Protein AF-A0A358XK28-F1 (afdb_monomer_lite)

Secondary structure (DSSP, 8-state):
--SPPPP---TT-S-GGGGS--------EEE-TTS-EEE-SSSHHHHHHHHHH-TTTHHHHH-HHHHHHHHHHHTTT--SHHHHHHHHHHH-

Sequence (92 aa):
MENIPAFHTEDYMTSSKNFRSIIFFELGRYSIPMGPTKDFSLTWENVRDKLVQDESFGGQVKRKTALKEFIEPVLQDSKDDLEKAVRLYTYF

pLDDT: mean 89.21, std 3.48, range [76.25, 94.62]

Radius of gyration: 21.86 Å; chains: 1; bounding box: 32×51×52 Å

Structure (mmCIF, N/CA/C/O backbone):
data_AF-A0A358XK28-F1
#
_entry.id   AF-A0A358XK28-F1
#
loop_
_atom_site.group_PDB
_atom_site.id
_atom_site.type_symbol
_atom_site.label_atom_id
_atom_site.label_alt_id
_atom_site.label_comp_id
_atom_site.label_asym_id
_atom_site.label_entity_id
_atom_site.label_seq_id
_atom_site.pdbx_PDB_ins_code
_atom_site.Cartn_x
_atom_site.Cartn_y
_atom_site.Cartn_z
_atom_site.occupancy
_atom_site.B_iso_or_equiv
_atom_site.auth_seq_id
_atom_site.auth_comp_id
_atom_site.auth_asym_id
_atom_site.auth_atom_id
_atom_site.pdbx_PDB_model_num
ATOM 1 N N . MET A 1 1 ? 14.681 -14.714 -18.527 1.00 76.25 1 MET A N 1
ATOM 2 C CA . MET A 1 1 ? 13.828 -15.917 -18.623 1.00 76.25 1 MET A CA 1
ATOM 3 C C . MET A 1 1 ? 14.562 -16.904 -19.509 1.00 76.25 1 MET A C 1
ATOM 5 O O . MET A 1 1 ? 14.468 -16.794 -20.721 1.00 76.25 1 MET A O 1
ATOM 9 N N . GLU A 1 2 ? 15.340 -17.801 -18.916 1.00 86.31 2 GLU A N 1
ATOM 10 C CA . GLU A 1 2 ? 16.068 -18.847 -19.640 1.00 86.31 2 GLU A CA 1
ATOM 11 C C . GLU A 1 2 ? 15.882 -20.164 -18.887 1.00 86.31 2 GLU A C 1
ATOM 13 O O . GLU A 1 2 ? 15.813 -20.149 -17.659 1.00 86.31 2 GLU A O 1
ATOM 18 N N . ASN A 1 3 ? 15.764 -21.277 -19.618 1.00 91.00 3 ASN A N 1
ATOM 19 C CA . ASN A 1 3 ? 15.622 -22.631 -19.064 1.00 91.00 3 ASN A CA 1
ATOM 20 C C . ASN A 1 3 ? 14.500 -22.784 -18.015 1.00 91.00 3 ASN A C 1
ATOM 22 O O . ASN A 1 3 ? 14.677 -23.448 -16.996 1.00 91.00 3 ASN A O 1
ATOM 26 N N . ILE A 1 4 ? 13.338 -22.165 -18.248 1.00 88.31 4 ILE A N 1
ATOM 27 C CA . ILE A 1 4 ? 12.189 -22.270 -17.336 1.00 88.31 4 ILE A CA 1
ATOM 28 C C . ILE A 1 4 ? 11.540 -23.650 -17.510 1.00 88.31 4 ILE A C 1
ATOM 30 O O . ILE A 1 4 ? 11.150 -23.982 -18.634 1.00 88.31 4 ILE A O 1
ATOM 34 N N . PRO A 1 5 ? 11.402 -24.453 -16.440 1.00 89.69 5 PRO A N 1
ATOM 35 C CA . PRO A 1 5 ? 10.764 -25.759 -16.525 1.00 89.69 5 PRO A CA 1
ATOM 36 C C . PRO A 1 5 ? 9.263 -25.635 -16.813 1.00 89.69 5 PRO A C 1
ATOM 38 O O . PRO A 1 5 ? 8.640 -24.598 -16.569 1.00 89.69 5 PRO A O 1
ATOM 41 N N . ALA A 1 6 ? 8.665 -26.717 -17.314 1.00 90.19 6 ALA A N 1
ATOM 42 C CA . ALA A 1 6 ? 7.219 -26.790 -17.464 1.00 90.19 6 ALA A CA 1
ATOM 43 C C . ALA A 1 6 ? 6.536 -26.626 -16.096 1.00 90.19 6 ALA A C 1
ATOM 45 O O . ALA A 1 6 ? 6.955 -27.206 -15.096 1.00 90.19 6 ALA A O 1
ATOM 46 N N . PHE A 1 7 ? 5.484 -25.813 -16.052 1.00 90.75 7 PHE A N 1
ATOM 47 C CA . PHE A 1 7 ? 4.698 -25.626 -14.839 1.00 90.75 7 PHE A CA 1
ATOM 48 C C . PHE A 1 7 ? 3.807 -26.849 -14.583 1.00 90.75 7 PHE A C 1
ATOM 50 O O . PHE A 1 7 ? 3.068 -27.266 -15.477 1.00 90.75 7 PHE A O 1
ATOM 57 N N . HIS A 1 8 ? 3.815 -27.358 -13.350 1.00 90.75 8 HIS A N 1
ATOM 58 C CA . HIS A 1 8 ? 2.964 -28.458 -12.899 1.00 90.75 8 HIS A CA 1
ATOM 59 C C . HIS A 1 8 ? 2.023 -27.988 -11.785 1.00 90.75 8 HIS A C 1
ATOM 61 O O . HIS A 1 8 ? 2.399 -27.187 -10.933 1.00 90.75 8 HIS A O 1
ATOM 67 N N . THR A 1 9 ? 0.777 -28.459 -11.819 1.00 88.38 9 THR A N 1
ATOM 68 C CA . THR A 1 9 ? -0.221 -28.184 -10.779 1.00 88.38 9 THR A CA 1
ATOM 69 C C . THR A 1 9 ? -0.051 -29.135 -9.595 1.00 88.38 9 THR A C 1
ATOM 71 O O . THR A 1 9 ? 0.242 -30.308 -9.799 1.00 88.38 9 THR A O 1
ATOM 74 N N . GLU A 1 10 ? -0.285 -28.638 -8.382 1.00 89.31 10 GLU A N 1
ATOM 75 C CA . GLU A 1 10 ? -0.175 -29.364 -7.110 1.00 89.31 10 GLU A CA 1
ATOM 76 C C . GLU A 1 10 ? -1.494 -29.238 -6.336 1.00 89.31 10 GLU A C 1
ATOM 78 O O . GLU A 1 10 ? -2.172 -28.214 -6.440 1.00 89.31 10 GLU A O 1
ATOM 83 N N . ASP A 1 11 ? -1.839 -30.249 -5.538 1.00 89.75 11 ASP A N 1
ATOM 84 C CA . ASP A 1 11 ? -3.179 -30.401 -4.947 1.00 89.75 11 ASP A CA 1
ATOM 85 C C . ASP A 1 11 ? -3.592 -29.270 -3.987 1.00 89.75 11 ASP A C 1
ATOM 87 O O . ASP A 1 11 ? -4.776 -28.962 -3.867 1.00 89.75 11 ASP A O 1
ATOM 91 N N . TYR A 1 12 ? -2.632 -28.619 -3.323 1.00 88.81 12 TYR A N 1
ATOM 92 C CA . TYR A 1 12 ? -2.894 -27.583 -2.313 1.00 88.81 12 TYR A CA 1
ATOM 93 C C . TYR A 1 12 ? -2.458 -26.176 -2.742 1.00 88.81 12 TYR A C 1
ATOM 95 O O . TYR A 1 12 ? -2.275 -25.293 -1.900 1.00 88.81 12 TYR A O 1
ATOM 103 N N . MET A 1 13 ? -2.280 -25.929 -4.045 1.00 90.31 13 MET A N 1
ATOM 104 C CA . MET A 1 13 ? -1.914 -24.590 -4.511 1.00 90.31 13 MET A CA 1
ATOM 105 C C . MET A 1 13 ? -3.087 -23.612 -4.423 1.00 90.31 13 MET A C 1
ATOM 107 O O . MET A 1 13 ? -4.197 -23.897 -4.860 1.00 90.31 13 MET A O 1
ATOM 111 N N . THR A 1 14 ? -2.825 -22.407 -3.915 1.00 88.12 14 THR A N 1
ATOM 112 C CA . THR A 1 14 ? -3.849 -21.354 -3.808 1.00 88.12 14 THR A CA 1
ATOM 113 C C . THR A 1 14 ? -4.299 -20.841 -5.176 1.00 88.12 14 THR A C 1
ATOM 115 O O . THR A 1 14 ? -5.481 -20.603 -5.402 1.00 88.12 14 THR A O 1
ATOM 118 N N . SER A 1 15 ? -3.357 -20.660 -6.105 1.00 88.62 15 SER A N 1
ATOM 119 C CA . SER A 1 15 ? -3.626 -20.299 -7.498 1.00 88.62 15 SER A CA 1
ATOM 120 C C . SER A 1 15 ? -2.419 -20.601 -8.371 1.00 88.62 15 SER A C 1
ATOM 122 O O . SER A 1 15 ? -1.325 -20.100 -8.114 1.00 88.62 15 SER A O 1
ATOM 124 N N . SER A 1 16 ? -2.621 -21.334 -9.467 1.00 87.75 16 SER A N 1
ATOM 125 C CA . SER A 1 16 ? -1.560 -21.667 -10.427 1.00 87.75 16 SER A CA 1
ATOM 126 C C . SER A 1 16 ? -0.856 -20.440 -11.008 1.00 87.75 16 SER A C 1
ATOM 128 O O . SER A 1 16 ? 0.299 -20.520 -11.416 1.00 87.75 16 SER A O 1
ATOM 130 N N . LYS A 1 17 ? -1.541 -19.291 -11.064 1.00 87.38 17 LYS A N 1
ATOM 131 C CA . LYS A 1 17 ? -0.973 -18.039 -11.579 1.00 87.38 17 LYS A CA 1
ATOM 132 C C . LYS A 1 17 ? 0.186 -17.534 -10.715 1.00 87.38 17 LYS A C 1
ATOM 134 O O . LYS A 1 17 ? 1.124 -16.972 -11.266 1.00 87.38 17 LYS A O 1
ATOM 139 N N . ASN A 1 18 ? 0.142 -17.769 -9.404 1.00 86.25 18 ASN A N 1
ATOM 140 C CA . ASN A 1 18 ? 1.159 -17.294 -8.458 1.00 86.25 18 ASN A CA 1
ATOM 141 C C . ASN A 1 18 ? 2.503 -18.017 -8.614 1.00 86.25 18 ASN A C 1
ATOM 143 O O . ASN A 1 18 ? 3.530 -17.506 -8.183 1.00 86.25 18 ASN A O 1
ATOM 147 N N . PHE A 1 19 ? 2.490 -19.197 -9.233 1.00 87.25 19 PHE A N 1
ATOM 148 C CA . PHE A 1 19 ? 3.645 -20.087 -9.337 1.00 87.25 19 PHE A CA 1
ATOM 149 C C . PHE A 1 19 ? 4.214 -20.163 -10.758 1.00 87.25 19 PHE A C 1
ATOM 151 O O . PHE A 1 19 ? 5.221 -20.826 -10.998 1.00 87.25 19 PHE A O 1
ATOM 158 N N . ARG A 1 20 ? 3.585 -19.482 -11.721 1.00 88.94 20 ARG A N 1
ATOM 159 C CA . ARG A 1 20 ? 4.113 -19.362 -13.081 1.00 88.94 20 ARG A CA 1
ATOM 160 C C . ARG A 1 20 ? 5.084 -18.192 -13.146 1.00 88.94 20 ARG A C 1
ATOM 162 O O . ARG A 1 20 ? 4.782 -17.104 -12.666 1.00 88.94 20 ARG A O 1
ATOM 169 N N . SER A 1 21 ? 6.226 -18.393 -13.799 1.00 88.00 21 SER A N 1
ATOM 170 C CA . SER A 1 21 ? 7.130 -17.292 -14.133 1.00 88.00 21 SER A CA 1
ATOM 171 C C . SER A 1 21 ? 6.441 -16.344 -15.116 1.00 88.00 21 SER A C 1
ATOM 173 O O . SER A 1 21 ? 6.063 -16.748 -16.215 1.00 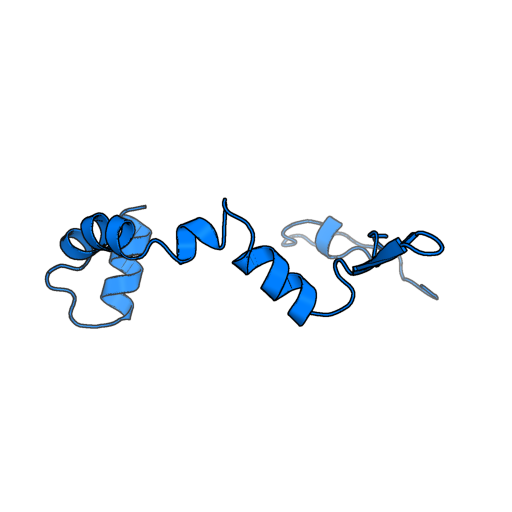88.00 21 SER A O 1
ATOM 175 N N . ILE A 1 22 ? 6.263 -15.083 -14.723 1.00 87.44 22 ILE A N 1
ATOM 176 C CA . ILE A 1 22 ? 5.591 -14.054 -15.524 1.00 87.44 22 ILE A CA 1
ATOM 177 C C . ILE A 1 22 ? 6.449 -12.787 -15.493 1.00 87.44 22 ILE A C 1
ATOM 179 O O . ILE A 1 22 ? 6.991 -12.429 -14.450 1.00 87.44 22 ILE A O 1
ATOM 183 N N . ILE A 1 23 ? 6.565 -12.106 -16.634 1.00 86.94 23 ILE A N 1
ATOM 184 C CA . ILE A 1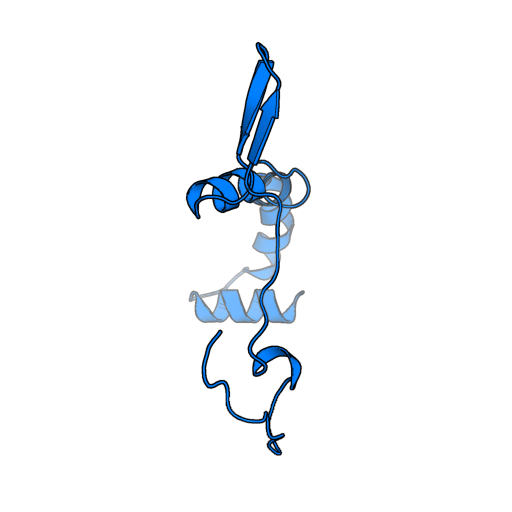 23 ? 7.084 -10.737 -16.704 1.00 86.94 23 ILE A CA 1
ATOM 185 C C . ILE A 1 23 ? 5.891 -9.808 -16.903 1.00 86.94 23 ILE A C 1
ATOM 187 O O . ILE A 1 23 ? 5.103 -9.996 -17.831 1.00 86.94 23 ILE A O 1
ATOM 191 N N . PHE A 1 24 ? 5.780 -8.803 -16.041 1.00 87.19 24 PHE A N 1
ATOM 192 C CA . PHE A 1 24 ? 4.868 -7.684 -16.222 1.00 87.19 24 PHE A CA 1
ATOM 193 C C . PHE A 1 24 ? 5.669 -6.463 -16.647 1.00 87.19 24 PHE A C 1
ATOM 195 O O . PHE A 1 24 ? 6.745 -6.200 -16.113 1.00 87.19 24 PHE A O 1
ATOM 202 N N . PHE A 1 25 ? 5.129 -5.720 -17.605 1.00 87.88 25 PHE A N 1
ATOM 203 C CA . PHE A 1 25 ? 5.653 -4.414 -17.965 1.00 87.88 25 PHE A CA 1
ATOM 204 C C . PHE A 1 25 ? 4.757 -3.356 -17.342 1.00 87.88 25 PHE A C 1
ATOM 206 O O . PHE A 1 25 ? 3.541 -3.372 -17.531 1.00 87.88 25 PHE A O 1
ATOM 213 N N . GLU A 1 26 ? 5.367 -2.430 -16.619 1.00 86.31 26 GLU A N 1
ATOM 214 C CA . GLU A 1 26 ? 4.710 -1.232 -16.122 1.00 86.31 26 GLU A CA 1
ATOM 215 C C . GLU A 1 26 ? 5.475 0.008 -16.582 1.00 86.31 26 GLU A C 1
ATOM 217 O O 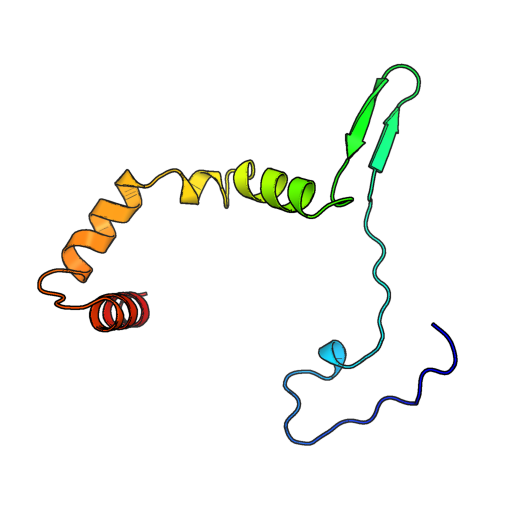. GLU A 1 26 ? 6.676 -0.037 -16.864 1.00 86.31 26 GLU A O 1
ATOM 222 N N . LEU A 1 27 ? 4.768 1.133 -16.687 1.00 88.81 27 LEU A N 1
ATOM 223 C CA . LEU A 1 27 ? 5.395 2.397 -17.043 1.00 88.81 27 LEU A CA 1
ATOM 224 C C . LEU A 1 27 ? 6.260 2.875 -15.873 1.00 88.81 27 LEU A C 1
ATOM 226 O O . LEU A 1 27 ? 5.737 3.327 -14.857 1.00 88.81 27 LEU A O 1
ATOM 230 N N . GLY A 1 28 ? 7.581 2.813 -16.034 1.00 88.50 28 GLY A N 1
ATOM 231 C CA . GLY A 1 28 ? 8.518 3.293 -15.018 1.00 88.50 28 GLY A CA 1
ATOM 232 C C . GLY A 1 28 ? 8.652 4.819 -14.988 1.00 88.50 28 GLY A C 1
ATOM 233 O O . GLY A 1 28 ? 8.663 5.420 -13.915 1.00 88.50 28 GLY A O 1
ATOM 234 N N . ARG A 1 29 ? 8.734 5.455 -16.163 1.00 89.88 29 ARG A N 1
ATOM 235 C CA . ARG A 1 29 ? 8.990 6.894 -16.324 1.00 89.88 29 ARG A CA 1
ATOM 236 C C . ARG A 1 29 ? 8.466 7.396 -17.663 1.00 89.88 29 ARG A C 1
ATOM 238 O O . ARG A 1 29 ? 8.546 6.680 -18.658 1.00 89.88 29 ARG A O 1
ATOM 245 N N . TYR A 1 30 ? 8.034 8.652 -17.709 1.00 91.88 30 TYR A N 1
ATOM 246 C CA . TYR A 1 30 ? 8.008 9.415 -18.959 1.00 91.88 30 TYR A CA 1
ATOM 247 C C . TYR A 1 30 ? 8.734 10.752 -18.782 1.00 91.88 30 TYR A C 1
ATOM 249 O O . TYR A 1 30 ? 8.786 11.306 -17.682 1.00 91.88 30 TYR A O 1
ATOM 257 N N . SER A 1 31 ? 9.297 11.269 -19.873 1.00 94.31 31 SER A N 1
ATOM 258 C CA . SER A 1 31 ? 9.977 12.563 -19.909 1.00 94.31 31 SER A CA 1
ATOM 259 C C . SER A 1 31 ? 9.524 13.335 -21.142 1.00 94.31 31 SER A C 1
ATOM 261 O O . SER A 1 31 ? 9.505 12.788 -22.245 1.00 94.31 31 SER A O 1
ATOM 263 N N . ILE A 1 32 ? 9.109 14.584 -20.940 1.00 94.25 32 ILE A N 1
ATOM 264 C CA . ILE A 1 32 ? 8.690 15.483 -22.019 1.00 94.25 32 ILE A CA 1
ATOM 265 C C . ILE A 1 32 ? 9.893 16.365 -22.386 1.00 94.25 32 ILE A C 1
ATOM 267 O O . ILE A 1 32 ? 10.501 16.935 -21.477 1.00 94.25 32 ILE A O 1
ATOM 271 N N . PRO A 1 33 ? 10.250 16.523 -23.677 1.00 93.50 33 PRO A N 1
ATOM 272 C CA . PRO A 1 33 ? 11.322 17.430 -24.083 1.00 93.50 33 PRO A CA 1
ATOM 273 C C . PRO A 1 33 ? 11.072 18.854 -23.575 1.00 93.50 33 PRO A C 1
ATOM 275 O O . PRO A 1 33 ? 9.983 19.390 -23.760 1.00 93.50 33 PRO A O 1
ATOM 278 N N . MET A 1 34 ? 12.076 19.457 -22.931 1.00 91.56 34 MET A N 1
ATOM 279 C CA . MET A 1 34 ? 11.966 20.768 -22.262 1.00 91.56 34 MET A CA 1
ATOM 280 C C . MET A 1 34 ? 10.854 20.848 -21.195 1.00 91.56 34 MET A C 1
ATOM 282 O O . MET A 1 34 ? 10.425 21.939 -20.825 1.00 91.56 34 MET A O 1
ATOM 286 N N . GLY A 1 35 ? 10.379 19.704 -20.699 1.00 89.69 35 GLY A N 1
ATOM 287 C CA . GLY A 1 35 ? 9.267 19.595 -19.765 1.00 89.69 35 GLY A CA 1
ATOM 288 C C . GLY A 1 35 ? 9.584 18.713 -18.553 1.00 89.69 35 GLY A C 1
ATOM 289 O O . GLY A 1 35 ? 10.724 18.289 -18.347 1.00 89.69 35 GLY A O 1
ATOM 290 N N . PRO A 1 36 ? 8.575 18.443 -17.710 1.00 91.69 36 PRO A N 1
ATOM 291 C CA . PRO A 1 36 ? 8.765 17.658 -16.502 1.00 91.69 36 PRO A CA 1
ATOM 292 C C . PRO A 1 36 ? 9.048 16.184 -16.822 1.00 91.69 36 PRO A C 1
ATOM 294 O O . PRO A 1 36 ? 8.510 15.607 -17.771 1.00 91.69 36 PRO A O 1
ATOM 297 N N . THR A 1 37 ? 9.864 15.562 -15.972 1.00 90.88 37 THR A N 1
ATOM 298 C CA . THR A 1 37 ? 10.024 14.104 -15.910 1.00 90.88 37 THR A CA 1
ATOM 299 C C . THR A 1 37 ? 9.168 13.571 -14.772 1.00 90.88 37 THR A C 1
ATOM 301 O O . THR A 1 37 ? 9.140 14.168 -13.695 1.00 90.88 37 THR A O 1
ATOM 304 N N . LYS A 1 38 ? 8.462 12.464 -15.005 1.00 87.69 38 LYS A N 1
ATOM 305 C CA . LYS A 1 38 ? 7.645 11.809 -13.982 1.00 87.69 38 LYS A CA 1
ATOM 306 C C . LYS A 1 38 ? 8.064 10.360 -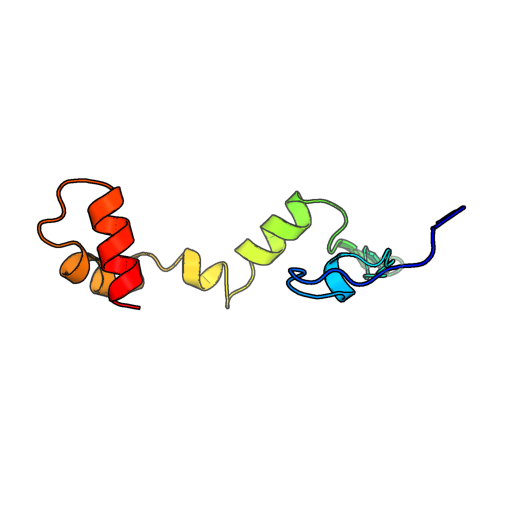13.807 1.00 87.69 38 LYS A C 1
ATOM 308 O O . LYS A 1 38 ? 7.966 9.570 -14.747 1.00 87.69 38 LYS A O 1
ATOM 313 N N . ASP A 1 39 ? 8.439 10.036 -12.575 1.00 88.50 39 ASP A N 1
ATOM 314 C CA . ASP A 1 39 ? 8.783 8.689 -12.131 1.00 88.50 39 ASP A CA 1
ATOM 315 C C . ASP A 1 39 ? 7.577 8.056 -11.449 1.00 88.50 39 ASP A C 1
ATOM 317 O O . ASP A 1 39 ? 6.852 8.707 -10.693 1.00 88.50 39 ASP A O 1
ATOM 321 N N . PHE A 1 40 ? 7.330 6.786 -11.754 1.00 85.12 40 PHE A N 1
ATOM 322 C CA . PHE A 1 40 ? 6.153 6.074 -11.279 1.00 85.12 40 PHE A CA 1
ATOM 323 C C . PHE A 1 40 ? 6.510 5.013 -10.244 1.00 85.12 40 PHE A C 1
ATOM 325 O O . PHE A 1 40 ? 6.097 5.138 -9.095 1.00 85.12 40 PHE A O 1
ATOM 332 N N . SER A 1 41 ? 7.196 3.954 -10.649 1.00 84.06 41 SER A N 1
ATOM 333 C CA . SER A 1 41 ? 7.407 2.765 -9.810 1.00 84.06 41 SER A CA 1
ATOM 334 C C . SER A 1 41 ? 8.861 2.295 -9.887 1.00 84.06 41 SER A C 1
ATOM 336 O O . SER A 1 41 ? 9.140 1.105 -9.860 1.00 84.06 41 SER A O 1
ATOM 338 N N . LEU A 1 42 ? 9.803 3.231 -10.051 1.00 83.56 42 LEU A N 1
ATOM 339 C CA . LEU A 1 42 ? 11.213 2.881 -10.236 1.00 83.56 42 LEU A CA 1
ATOM 340 C C . LEU A 1 42 ? 11.874 2.417 -8.936 1.00 83.56 42 LEU A C 1
ATOM 342 O O . LEU A 1 42 ? 12.796 1.608 -8.983 1.00 83.56 42 LEU A O 1
ATOM 346 N N . THR A 1 43 ? 11.409 2.919 -7.789 1.00 90.06 43 THR A N 1
ATOM 347 C CA . THR A 1 43 ? 11.892 2.515 -6.464 1.00 90.06 43 THR A CA 1
ATOM 348 C C . THR A 1 43 ? 10.739 2.274 -5.491 1.00 90.06 43 THR A C 1
ATOM 350 O O . THR A 1 43 ? 9.617 2.752 -5.691 1.00 90.06 43 THR A O 1
ATOM 353 N N . TRP A 1 44 ? 11.022 1.565 -4.396 1.00 90.56 44 TRP A N 1
ATOM 354 C CA . TRP A 1 44 ? 10.056 1.354 -3.314 1.00 90.56 44 TRP A CA 1
ATOM 355 C C . TRP A 1 44 ? 9.610 2.662 -2.660 1.00 90.56 44 TRP A C 1
ATOM 357 O O . TRP A 1 44 ? 8.449 2.789 -2.268 1.00 90.56 44 TRP A O 1
ATOM 367 N N . GLU A 1 45 ? 10.486 3.662 -2.594 1.00 91.19 45 GLU A N 1
ATOM 368 C CA . GLU A 1 45 ? 10.141 5.001 -2.122 1.00 91.19 45 GLU A CA 1
ATOM 369 C C . GLU A 1 45 ? 9.099 5.656 -3.034 1.00 91.19 45 GLU A C 1
ATOM 371 O O . GLU A 1 45 ? 8.136 6.221 -2.521 1.00 91.19 45 GLU A O 1
ATOM 376 N N . ASN A 1 46 ? 9.209 5.517 -4.365 1.00 89.44 46 ASN A N 1
ATOM 377 C CA . ASN A 1 46 ? 8.186 6.038 -5.283 1.00 89.44 46 ASN A CA 1
ATOM 378 C C . ASN A 1 46 ? 6.823 5.371 -5.054 1.00 89.44 46 ASN A C 1
ATOM 380 O O . ASN A 1 46 ? 5.794 6.050 -5.059 1.00 89.44 46 ASN A O 1
ATOM 384 N N . VAL A 1 47 ? 6.808 4.053 -4.829 1.00 89.81 47 VAL A N 1
ATOM 385 C CA . VAL A 1 47 ? 5.573 3.309 -4.534 1.00 89.81 47 VAL A CA 1
ATOM 386 C C . VAL A 1 47 ? 4.959 3.779 -3.216 1.00 89.81 47 VAL A C 1
ATOM 388 O O . VAL A 1 47 ? 3.765 4.079 -3.166 1.00 89.81 47 VAL A O 1
ATOM 391 N N . ARG A 1 48 ? 5.773 3.898 -2.160 1.00 91.19 48 ARG A N 1
ATOM 392 C CA . ARG A 1 48 ? 5.339 4.419 -0.858 1.00 91.19 48 ARG A CA 1
ATOM 393 C C . ARG A 1 48 ? 4.734 5.811 -1.006 1.00 91.19 48 ARG A C 1
ATOM 3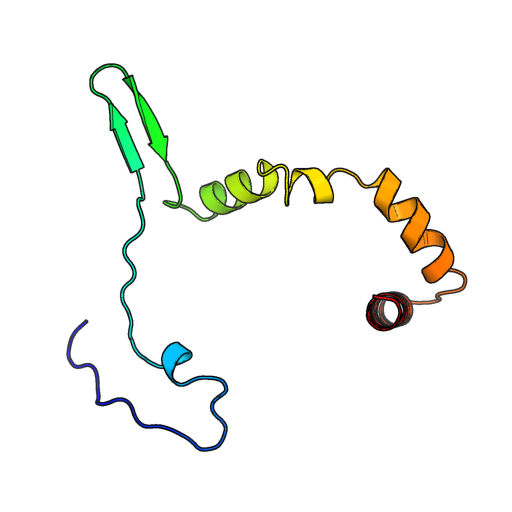95 O O . ARG A 1 48 ? 3.643 6.056 -0.500 1.00 91.19 48 ARG A O 1
ATOM 402 N N . ASP A 1 49 ? 5.430 6.712 -1.689 1.00 90.88 49 ASP A N 1
ATOM 403 C CA . ASP A 1 49 ? 5.005 8.103 -1.818 1.00 90.88 49 ASP A CA 1
ATOM 404 C C . ASP A 1 49 ? 3.688 8.207 -2.588 1.00 90.88 49 ASP A C 1
ATOM 406 O O . ASP A 1 49 ? 2.793 8.929 -2.151 1.00 90.88 49 ASP A O 1
ATOM 410 N N . LYS A 1 50 ? 3.509 7.411 -3.651 1.00 89.25 50 LYS A N 1
ATOM 411 C CA . LYS A 1 50 ? 2.218 7.291 -4.343 1.00 89.25 50 LYS A CA 1
ATOM 412 C C . LYS A 1 50 ? 1.097 6.846 -3.411 1.00 89.25 50 LYS A C 1
ATOM 414 O O . LYS A 1 50 ? 0.059 7.494 -3.388 1.00 89.25 50 LYS A O 1
ATOM 419 N N . LEU A 1 51 ? 1.294 5.779 -2.633 1.00 92.25 51 LEU A N 1
ATOM 420 C CA . LEU A 1 51 ? 0.268 5.286 -1.705 1.00 92.25 51 LEU A CA 1
ATOM 421 C C . LEU A 1 51 ? -0.091 6.338 -0.648 1.00 92.25 51 LEU A C 1
ATOM 423 O O . LEU A 1 51 ? -1.261 6.539 -0.342 1.00 92.25 51 LEU A O 1
ATOM 427 N N . VAL A 1 52 ? 0.906 7.039 -0.105 1.00 92.31 52 VAL A N 1
ATOM 428 C CA . VAL A 1 52 ? 0.709 8.081 0.917 1.00 92.31 52 VAL A CA 1
ATOM 429 C C . VAL A 1 52 ? 0.020 9.335 0.358 1.00 92.31 52 VAL A C 1
ATOM 431 O O . VAL A 1 52 ? -0.664 10.046 1.107 1.00 92.31 52 VAL A O 1
ATOM 434 N N . GLN A 1 53 ? 0.232 9.642 -0.921 1.00 92.25 53 GLN A N 1
ATOM 435 C CA . GLN A 1 53 ? -0.388 10.771 -1.622 1.00 92.25 53 GLN A CA 1
ATOM 436 C C . GLN A 1 53 ? -1.772 10.439 -2.184 1.00 92.25 53 GLN A C 1
ATOM 438 O O . GLN A 1 53 ? -2.552 11.354 -2.424 1.00 92.25 53 GLN A O 1
ATOM 443 N N . ASP A 1 54 ? -2.084 9.161 -2.387 1.00 93.00 54 ASP A N 1
ATOM 444 C CA . ASP A 1 54 ? -3.386 8.732 -2.878 1.00 93.00 54 ASP A CA 1
ATOM 445 C C . ASP A 1 54 ? -4.494 9.077 -1.869 1.00 93.00 54 ASP A C 1
ATOM 447 O O . ASP A 1 54 ? -4.442 8.689 -0.702 1.00 93.00 54 ASP A O 1
ATOM 451 N N . GLU A 1 55 ? -5.513 9.817 -2.303 1.00 93.12 55 GLU A N 1
ATOM 452 C CA . GLU A 1 55 ? -6.605 10.277 -1.432 1.00 93.12 55 GLU A CA 1
ATOM 453 C C . GLU A 1 55 ? -7.495 9.130 -0.923 1.00 93.12 55 GLU A C 1
ATOM 455 O O . GLU A 1 55 ? -8.046 9.196 0.183 1.00 93.12 55 GLU A O 1
ATOM 460 N N . SER A 1 56 ? -7.627 8.063 -1.716 1.00 92.94 56 SER A N 1
ATOM 461 C CA . SER A 1 56 ? -8.429 6.888 -1.367 1.00 92.94 56 SER A CA 1
ATOM 462 C C . SER A 1 56 ? -7.706 5.953 -0.398 1.00 92.94 56 SER A C 1
ATOM 464 O O . SER A 1 56 ? -8.359 5.226 0.346 1.00 92.94 56 SER A O 1
ATOM 466 N N . PHE A 1 57 ? -6.373 6.023 -0.346 1.00 92.56 57 PHE A N 1
ATOM 467 C CA . PHE A 1 57 ? -5.552 5.245 0.574 1.00 92.56 57 PHE A CA 1
ATOM 468 C C . PHE A 1 57 ? -4.869 6.125 1.629 1.00 92.56 57 PHE A C 1
ATOM 470 O O . PHE A 1 57 ? -5.321 6.200 2.773 1.00 92.56 57 PHE A O 1
ATOM 477 N N . GLY A 1 58 ? -3.793 6.825 1.269 1.00 92.44 58 GLY A N 1
AT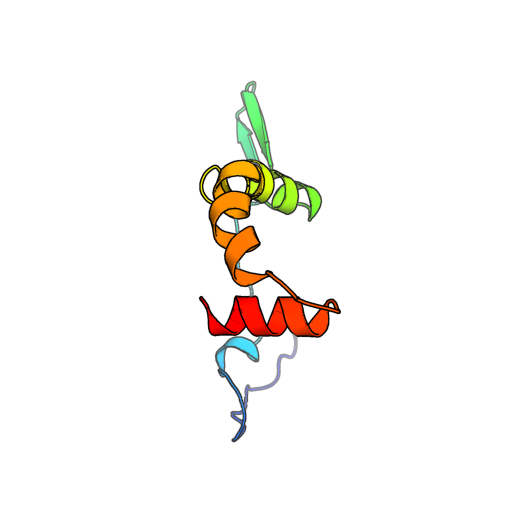OM 478 C CA . GLY A 1 58 ? -3.013 7.660 2.180 1.00 92.44 58 GLY A CA 1
ATOM 479 C C . GLY A 1 58 ? -3.820 8.792 2.812 1.00 92.44 58 GLY A C 1
ATOM 480 O O . GLY A 1 58 ? -3.632 9.094 3.994 1.00 92.44 58 GLY A O 1
ATOM 481 N N . GLY A 1 59 ? -4.759 9.376 2.066 1.00 91.38 59 GLY A N 1
ATOM 482 C CA . GLY A 1 59 ? -5.725 10.347 2.582 1.00 91.38 59 GLY A CA 1
ATOM 483 C C . GLY A 1 59 ? -6.580 9.767 3.711 1.00 91.38 59 GLY A C 1
ATOM 484 O O . GLY A 1 59 ? -6.708 10.393 4.764 1.00 91.38 59 GLY A O 1
ATOM 485 N N . GLN A 1 60 ? -7.090 8.542 3.551 1.00 88.56 60 GLN A N 1
ATOM 486 C CA . GLN A 1 60 ? -7.872 7.855 4.587 1.00 88.56 60 GLN A CA 1
ATOM 487 C C . GLN A 1 60 ? -7.012 7.482 5.799 1.00 88.56 60 GLN A C 1
ATOM 489 O O . GLN A 1 60 ? -7.400 7.760 6.932 1.00 88.56 60 GLN A O 1
ATOM 494 N N . VAL A 1 61 ? -5.800 6.959 5.581 1.00 87.50 61 VAL A N 1
ATOM 495 C CA . VAL A 1 61 ? -4.851 6.612 6.659 1.00 87.50 61 VAL A CA 1
ATOM 496 C C . VAL A 1 61 ? -4.494 7.832 7.523 1.00 87.50 61 VAL A C 1
ATOM 498 O O . VAL A 1 61 ? -4.301 7.715 8.737 1.00 87.50 61 VAL A O 1
ATOM 501 N N . LYS A 1 62 ? -4.422 9.029 6.927 1.00 86.69 62 LYS A N 1
ATOM 502 C CA . LYS A 1 62 ? -4.144 10.282 7.649 1.00 86.69 62 LYS A CA 1
ATOM 503 C C . LYS A 1 62 ? -5.330 10.775 8.488 1.00 86.69 62 LYS A C 1
ATOM 505 O O . LYS A 1 62 ? -5.103 11.472 9.479 1.00 86.69 62 LYS A O 1
ATOM 510 N N . ARG A 1 63 ? -6.574 10.409 8.155 1.00 86.31 63 ARG A N 1
ATOM 511 C CA . ARG A 1 63 ? -7.808 10.834 8.854 1.00 86.31 63 ARG A CA 1
ATOM 512 C C . ARG A 1 63 ? -8.041 10.048 10.151 1.00 86.31 63 ARG A C 1
ATOM 514 O O . ARG A 1 63 ? -9.068 9.406 10.347 1.00 86.31 63 ARG A O 1
ATOM 521 N N . LYS A 1 64 ? -7.085 10.141 11.080 1.00 80.25 64 LYS A N 1
ATOM 522 C CA . LYS A 1 64 ? -7.094 9.392 12.348 1.00 80.25 64 LYS A CA 1
ATOM 523 C C . LYS A 1 64 ? -8.311 9.687 13.227 1.00 80.25 64 LYS A C 1
ATOM 525 O O . LYS A 1 64 ? -8.760 8.792 13.927 1.00 80.25 64 LYS A O 1
ATOM 530 N N . THR A 1 65 ? -8.828 10.916 13.214 1.00 82.56 65 THR A N 1
ATOM 531 C CA . THR A 1 65 ? -9.929 11.329 14.100 1.00 82.56 65 THR A CA 1
ATOM 532 C C . THR A 1 65 ? -11.217 10.567 13.808 1.00 82.56 65 THR A C 1
ATOM 534 O O . THR A 1 65 ? -11.786 9.992 14.725 1.00 82.56 65 THR A O 1
ATOM 537 N N . ALA A 1 66 ? -11.608 10.469 12.533 1.00 80.56 66 ALA A N 1
ATOM 538 C CA . ALA A 1 66 ? -12.806 9.731 12.139 1.00 80.56 66 ALA A CA 1
ATOM 539 C C . ALA A 1 66 ? -12.701 8.251 12.527 1.00 80.56 66 ALA A C 1
ATOM 541 O O . ALA A 1 66 ? -13.635 7.687 13.074 1.00 80.56 66 ALA A O 1
ATOM 542 N N . LEU A 1 67 ? -11.538 7.631 12.307 1.00 82.06 67 LEU A N 1
ATOM 543 C CA . LEU A 1 67 ? -11.331 6.228 12.656 1.00 82.06 67 LEU A CA 1
ATOM 544 C C . LEU A 1 67 ? -11.372 5.985 14.176 1.00 82.06 67 LEU A C 1
ATOM 546 O O . LEU A 1 67 ? -11.907 4.972 14.618 1.00 82.06 67 LEU A O 1
ATOM 550 N N . LYS A 1 68 ? -10.824 6.905 14.979 1.00 85.12 68 LYS A N 1
ATOM 551 C CA . LYS A 1 68 ? -10.819 6.791 16.445 1.00 85.12 68 LYS A CA 1
ATOM 552 C C . LYS A 1 68 ? -12.224 6.742 17.034 1.00 85.12 68 LYS A C 1
ATOM 554 O O . LYS A 1 68 ? -12.466 5.895 17.882 1.00 85.12 68 LYS A O 1
ATOM 559 N N . GLU A 1 69 ? -13.142 7.570 16.538 1.00 86.44 69 GLU A N 1
ATOM 560 C CA . GLU A 1 69 ? -14.536 7.589 17.007 1.00 86.44 69 GLU A CA 1
ATOM 561 C C . GLU A 1 69 ? -15.232 6.225 16.840 1.00 86.44 69 GLU A C 1
ATOM 563 O O . GLU A 1 69 ? -16.046 5.846 17.678 1.00 86.44 69 GLU A O 1
ATOM 568 N N . PHE A 1 70 ? -14.871 5.452 15.807 1.00 83.75 70 PHE A N 1
ATOM 569 C CA . PHE A 1 70 ? -15.393 4.094 15.600 1.00 83.75 70 PHE A CA 1
ATOM 570 C C . PHE A 1 70 ? -14.633 3.020 16.386 1.00 83.75 70 PHE A C 1
ATOM 572 O O . PHE A 1 70 ? -15.231 2.041 16.825 1.00 83.75 70 PHE A O 1
ATOM 579 N N . ILE A 1 71 ? -13.317 3.173 16.549 1.00 89.44 71 ILE A N 1
ATOM 580 C CA . ILE A 1 71 ? -12.452 2.153 17.160 1.00 89.44 71 ILE A CA 1
ATOM 581 C C . ILE A 1 71 ? -12.488 2.198 18.692 1.00 89.44 71 ILE A C 1
ATOM 583 O O . ILE A 1 71 ? -12.435 1.146 19.329 1.00 89.44 71 ILE A O 1
ATOM 587 N N . GLU A 1 72 ? -12.561 3.383 19.300 1.00 90.81 72 GLU A N 1
ATOM 588 C CA . GLU A 1 72 ? -12.506 3.547 20.761 1.00 90.81 72 GLU A CA 1
ATOM 589 C C . GLU A 1 72 ? -13.597 2.747 21.503 1.00 90.81 72 GLU A C 1
ATOM 591 O O . GLU A 1 72 ? -13.245 2.050 22.459 1.00 90.81 72 GLU A O 1
ATOM 596 N N . PRO A 1 73 ? -14.868 2.721 21.050 1.00 90.75 73 PRO A N 1
ATOM 597 C CA . PRO A 1 73 ? -15.896 1.868 21.652 1.00 90.75 73 PRO A CA 1
ATOM 598 C C . PRO A 1 73 ? -15.617 0.364 21.499 1.00 90.75 73 PRO A C 1
ATOM 600 O O . PRO A 1 73 ? -15.896 -0.413 22.408 1.00 90.75 73 PRO A O 1
ATOM 603 N N . VAL A 1 74 ? -15.048 -0.065 20.366 1.00 91.31 74 VAL A N 1
ATOM 604 C CA . VAL A 1 74 ? -14.745 -1.486 20.089 1.00 91.31 74 VAL A CA 1
ATOM 605 C C . VAL A 1 74 ? -13.602 -1.989 20.974 1.00 91.31 74 VAL A C 1
ATOM 607 O O . VAL A 1 74 ? -13.597 -3.138 21.424 1.00 91.31 74 VAL A O 1
ATOM 610 N N . LEU A 1 75 ? -12.630 -1.118 21.246 1.00 92.56 75 LEU A N 1
ATOM 611 C CA . LEU A 1 75 ? -11.458 -1.434 22.056 1.00 92.56 75 LEU A CA 1
ATOM 612 C C . LEU A 1 75 ? -11.671 -1.229 23.559 1.00 92.56 75 LEU A C 1
ATOM 614 O O . LEU A 1 75 ? -10.736 -1.471 24.330 1.00 92.56 75 LEU A O 1
ATOM 618 N N . GLN A 1 76 ? -12.868 -0.829 23.989 1.00 87.94 76 GLN A N 1
ATOM 619 C CA . GLN A 1 76 ? -13.170 -0.634 25.401 1.00 87.94 76 GLN A CA 1
ATOM 620 C C . GLN A 1 76 ? -12.856 -1.907 26.211 1.00 87.94 76 GLN A C 1
ATOM 622 O O . GLN A 1 76 ? -13.184 -3.024 25.804 1.00 87.94 76 GLN A O 1
ATOM 627 N N . ASP A 1 77 ? -12.176 -1.734 27.346 1.00 86.81 77 ASP A N 1
ATOM 628 C CA . ASP A 1 77 ? -11.783 -2.798 28.283 1.00 86.81 77 ASP A CA 1
ATOM 629 C C . ASP A 1 77 ? -10.779 -3.839 27.748 1.00 86.81 77 ASP A C 1
ATOM 631 O O . ASP A 1 77 ? -10.545 -4.858 28.401 1.00 86.81 77 ASP A O 1
ATOM 635 N N . SER A 1 78 ? -10.148 -3.588 26.594 1.00 88.50 78 SER A N 1
ATOM 636 C CA . SER A 1 78 ? -9.103 -4.472 26.054 1.00 88.50 78 SER A CA 1
ATOM 637 C C . SER A 1 78 ? -7.821 -4.380 26.884 1.00 88.50 78 SER A C 1
ATOM 639 O O . SER A 1 78 ? -7.314 -3.281 27.130 1.00 88.50 78 SER A O 1
ATOM 641 N N . LYS A 1 79 ? -7.262 -5.524 27.281 1.00 88.44 79 LYS A N 1
ATOM 642 C CA . LYS A 1 79 ? -6.133 -5.590 28.225 1.00 88.44 79 LYS A CA 1
ATOM 643 C C . LYS A 1 79 ? -4.772 -5.657 27.545 1.00 88.44 79 LYS A C 1
ATOM 645 O O . LYS A 1 79 ? -3.805 -5.105 28.065 1.00 88.44 79 LYS A O 1
ATOM 650 N N . ASP A 1 80 ? -4.704 -6.304 26.388 1.00 93.38 80 ASP A N 1
ATOM 651 C CA . ASP A 1 80 ? -3.477 -6.484 25.615 1.00 93.38 80 ASP A CA 1
ATOM 652 C C . ASP A 1 80 ? -3.711 -6.276 24.111 1.00 93.38 80 ASP A C 1
ATOM 654 O O . ASP A 1 80 ? -4.836 -6.074 23.645 1.00 93.38 80 ASP A O 1
ATOM 658 N N . ASP A 1 81 ? -2.624 -6.253 23.343 1.00 94.19 81 ASP A N 1
ATOM 659 C CA . ASP A 1 81 ? -2.680 -5.943 21.914 1.00 94.19 81 ASP A CA 1
ATOM 660 C C . ASP A 1 81 ? -3.288 -7.072 21.071 1.00 94.19 81 ASP A C 1
ATOM 662 O O . ASP A 1 81 ? -3.863 -6.796 20.015 1.00 94.19 81 ASP A O 1
ATOM 666 N N . LEU A 1 82 ? -3.228 -8.323 21.540 1.00 94.62 82 LEU A N 1
ATOM 667 C CA . LEU A 1 82 ? -3.876 -9.443 20.863 1.00 94.62 82 LEU A CA 1
ATOM 668 C C . LEU A 1 82 ? -5.395 -9.334 21.005 1.00 94.62 82 LEU A C 1
ATOM 670 O O . LEU A 1 82 ? -6.115 -9.477 20.017 1.00 94.62 82 LEU A O 1
ATOM 674 N N . GLU A 1 83 ? -5.883 -9.015 22.203 1.00 94.31 83 GLU A N 1
ATOM 675 C CA . GLU A 1 83 ? -7.308 -8.804 22.456 1.00 94.31 83 GLU A CA 1
ATOM 676 C C . GLU A 1 83 ? -7.863 -7.664 21.589 1.00 94.31 83 GLU A C 1
ATOM 678 O O . GLU A 1 83 ? -8.917 -7.817 20.966 1.00 94.31 83 GLU A O 1
ATOM 683 N N . LYS A 1 84 ? -7.124 -6.553 21.464 1.00 92.88 84 LYS A N 1
ATOM 684 C CA . LYS A 1 84 ? -7.497 -5.447 20.565 1.00 92.88 84 LYS A CA 1
ATOM 685 C C . LYS A 1 84 ? -7.594 -5.902 19.107 1.00 92.88 84 LYS A C 1
ATOM 687 O O . LYS A 1 84 ? -8.565 -5.569 18.429 1.00 92.88 84 LYS A O 1
ATOM 692 N N . ALA A 1 85 ? -6.608 -6.659 18.622 1.00 92.94 85 ALA A N 1
ATOM 693 C CA . ALA A 1 85 ? -6.580 -7.141 17.241 1.00 92.94 85 ALA A CA 1
ATOM 694 C C . ALA A 1 85 ? -7.754 -8.085 16.936 1.00 92.94 85 ALA A C 1
ATOM 696 O O . ALA A 1 85 ? -8.417 -7.927 15.911 1.00 92.94 85 ALA A O 1
ATOM 697 N N . VAL A 1 86 ? -8.051 -9.020 17.845 1.00 93.38 86 VAL A N 1
ATOM 698 C CA . VAL A 1 86 ? -9.173 -9.961 17.706 1.00 93.38 86 VAL A CA 1
ATOM 699 C C . VAL A 1 86 ? -10.515 -9.227 17.701 1.00 93.38 86 VAL A C 1
ATOM 701 O O . VAL A 1 86 ? -11.366 -9.513 16.857 1.00 93.38 86 VAL A O 1
ATOM 704 N N . ARG A 1 87 ? -10.706 -8.253 18.599 1.00 93.00 87 ARG A N 1
ATOM 705 C CA . ARG A 1 87 ? -11.933 -7.442 18.660 1.00 93.00 87 ARG A CA 1
ATOM 706 C C . ARG A 1 87 ? -12.170 -6.649 17.378 1.00 93.00 87 ARG A C 1
ATOM 708 O O . ARG A 1 87 ? -13.280 -6.673 16.858 1.00 93.00 87 ARG A O 1
ATOM 715 N N . LEU A 1 88 ? -11.134 -6.007 16.837 1.00 92.12 88 LEU A N 1
ATOM 716 C CA . LEU A 1 88 ? -11.238 -5.284 15.565 1.00 92.12 88 LEU A CA 1
ATOM 717 C C . LEU A 1 88 ? -11.547 -6.224 14.399 1.00 92.12 88 LEU A C 1
ATOM 719 O O . LEU A 1 88 ? -12.442 -5.930 13.618 1.00 92.12 88 LEU A O 1
ATOM 723 N N . TYR A 1 89 ? -10.853 -7.362 14.310 1.00 91.94 89 TYR A N 1
ATOM 724 C CA . TYR A 1 89 ? -11.088 -8.352 13.256 1.00 91.94 89 TYR A CA 1
ATOM 725 C C . TYR A 1 89 ? -12.499 -8.952 13.293 1.00 91.94 89 TYR A C 1
ATOM 727 O O . TYR A 1 89 ? -13.034 -9.313 12.259 1.00 91.94 89 TYR A O 1
ATOM 735 N N . THR A 1 90 ? -13.095 -9.086 14.480 1.00 91.75 90 THR A N 1
ATOM 736 C CA . THR A 1 90 ? -14.441 -9.666 14.625 1.00 91.75 90 THR A CA 1
ATOM 737 C C . THR A 1 90 ? -15.543 -8.641 14.344 1.00 91.75 90 THR A C 1
ATOM 739 O O . THR A 1 90 ? -16.663 -9.013 14.007 1.00 91.75 90 THR A O 1
ATOM 742 N N . TYR A 1 91 ? -15.252 -7.353 14.531 1.00 89.50 91 TYR A N 1
ATOM 743 C CA . TYR A 1 91 ? -16.216 -6.273 14.339 1.00 89.50 91 TYR A CA 1
ATOM 744 C C . TYR A 1 91 ? -16.383 -5.862 12.866 1.00 89.50 91 TYR A C 1
ATOM 746 O O . TYR A 1 91 ? -17.494 -5.515 12.464 1.00 89.50 91 TYR A O 1
ATOM 754 N N . PHE A 1 92 ? -15.293 -5.875 12.090 1.00 80.75 92 PHE A N 1
ATOM 755 C CA . PHE A 1 92 ? -15.266 -5.539 10.659 1.00 80.75 92 PHE A CA 1
ATOM 756 C C . PHE A 1 92 ? -15.379 -6.782 9.775 1.00 80.75 92 PHE A C 1
ATOM 758 O O . PHE A 1 92 ? -16.047 -6.680 8.722 1.00 80.75 92 PHE A O 1
#

Foldseek 3Di:
DPPDDDQDDDDPDPDSVVVDDDDDDDDQWDDDVVDDIDGAPVDPVNVVVCQLPDCVHVVVVVPVPVVCVVLVVQCPPPDDPVSSVVSVVVVD